Protein AF-K1XQ13-F1 (afdb_monomer)

Sequence (136 aa):
MQKLKLCFLLFLSLFIFSLNGYSKQLTQEELMQLDITQLMQVKIISSTGTDKTLGSAPSVVTVITSEEIKNSGARFLDDVLESVPGLHVIPSSKVLLNSTYSIRGIYTNLNPQVLVLINGIPIVYPYTSSRPFNFQ

Secondary structure (DSSP, 8-state):
-HHHHHHHHHHHHHHHHTTS-------HHHHHHSSHHHHTT-EEE-TTSSEEEGGG-SS------HHHHHHH--SSHHHHHTTSTTEEEEE-SSSTT-EEEEETTB--SS-TTPPPEETTEE---TTTSS--TT--

Mean predicted aligned error: 16.19 Å

Foldseek 3Di:
DVVVVVVVVVVVVVVVVVPPDPPPPDDPVNVVVPDVVVQQQPFDCDPVRDTDGCVPHPDDDDDQDPVNVVVQPDPAVQSVQCVDPQWHWDQQPPDPQDTWIGHNNDTDSLRLVDWDDDVNHTDQDPVRRDDDSPRD

pLDDT: mean 71.55, std 13.83, range [42.38, 93.06]

Nearest PDB structures (foldseek):
  7nsu-assembly1_F  TM=8.366E-01  e=9.360E-02  Escherichia coli K-12
  3m8b-assembly1_A  TM=8.562E-01  e=1.918E-01  Escherichia coli
  6e4v-assembly1_A  TM=8.160E-01  e=2.047E-01  Escherichia coli BW25113

Radius of gyration: 28.33 Å; Cα contacts (8 Å, |Δi|>4): 124; chains: 1; bounding box: 50×33×89 Å

Solvent-accessible surface area (backbone atoms only — not comparable to full-atom values): 8765 Å² total; per-residue (Å²): 120,67,71,63,53,52,54,51,54,55,53,53,56,56,58,60,60,72,66,69,68,86,76,81,77,79,50,77,66,59,63,74,61,63,59,69,69,61,61,40,58,44,77,36,76,40,102,81,77,43,87,35,36,57,76,71,51,99,60,94,80,86,86,85,49,77,66,54,54,67,72,64,72,53,87,34,61,62,58,57,47,50,71,40,88,59,36,42,75,38,78,33,92,86,43,88,95,39,73,34,69,22,53,75,81,51,65,50,93,47,30,70,87,52,86,48,60,61,96,83,44,77,56,73,37,95,90,39,34,31,82,67,97,77,71,101

Structure (mmCIF, N/CA/C/O backbone):
data_AF-K1XQ13-F1
#
_entry.id   AF-K1XQ13-F1
#
loop_
_atom_site.group_PDB
_atom_site.id
_atom_site.type_symbol
_atom_site.label_atom_id
_atom_site.label_alt_id
_atom_site.label_comp_id
_atom_site.label_asym_id
_atom_site.label_entity_id
_atom_site.label_seq_id
_atom_site.pdbx_PDB_ins_code
_atom_site.Cartn_x
_atom_site.Cartn_y
_atom_site.Cartn_z
_atom_site.occupancy
_atom_site.B_iso_or_equiv
_atom_site.auth_seq_id
_atom_site.auth_comp_id
_atom_site.auth_asym_id
_atom_site.auth_atom_id
_atom_site.pdbx_PDB_model_num
ATOM 1 N N . MET A 1 1 ? -28.953 -0.668 74.642 1.00 56.81 1 MET A N 1
ATOM 2 C CA . MET A 1 1 ? -28.458 -1.223 73.356 1.00 56.81 1 MET A CA 1
ATOM 3 C C . MET A 1 1 ? -29.336 -0.899 72.130 1.00 56.81 1 MET A C 1
ATOM 5 O O . MET A 1 1 ? -28.841 -1.020 71.019 1.00 56.81 1 MET A O 1
ATOM 9 N N . GLN A 1 2 ? -30.592 -0.439 72.274 1.00 66.62 2 GLN A N 1
ATOM 10 C CA . GLN A 1 2 ? -31.465 -0.083 71.130 1.00 66.62 2 GLN A CA 1
ATOM 11 C C . GLN A 1 2 ? -31.031 1.171 70.346 1.00 66.62 2 GLN A C 1
ATOM 13 O O . GLN A 1 2 ? -31.109 1.169 69.122 1.00 66.62 2 GLN A O 1
ATOM 18 N N . LYS A 1 3 ? -30.522 2.215 71.018 1.00 67.12 3 LYS A N 1
ATOM 19 C CA . LYS A 1 3 ? -30.110 3.475 70.362 1.00 67.12 3 LYS A CA 1
ATOM 20 C C . LYS A 1 3 ? -28.940 3.292 69.378 1.00 67.12 3 LYS A C 1
ATOM 22 O O . LYS A 1 3 ? -28.906 3.942 68.344 1.00 67.12 3 LYS A O 1
ATOM 27 N N . LEU A 1 4 ? -28.036 2.347 69.659 1.00 71.38 4 LEU A N 1
ATOM 28 C CA . LEU A 1 4 ? -26.893 2.025 68.796 1.00 71.38 4 LEU A CA 1
ATOM 29 C C . LEU A 1 4 ? -27.321 1.278 67.519 1.00 71.38 4 LEU A C 1
ATOM 31 O O . LEU A 1 4 ? -26.798 1.551 66.444 1.00 71.38 4 LEU A O 1
ATOM 35 N N . LYS A 1 5 ? -28.328 0.394 67.620 1.00 72.00 5 LYS A N 1
ATOM 36 C CA . LYS A 1 5 ? -28.919 -0.297 66.460 1.00 72.00 5 LYS A CA 1
ATOM 37 C C . LYS A 1 5 ? -29.686 0.663 65.544 1.00 72.00 5 LYS A C 1
ATOM 39 O O . LYS A 1 5 ? -29.638 0.494 64.332 1.00 72.00 5 LYS A O 1
ATOM 44 N N . LEU A 1 6 ? -30.348 1.676 66.110 1.00 77.31 6 LEU A N 1
ATOM 45 C CA . LEU A 1 6 ? -31.106 2.671 65.344 1.00 77.31 6 LEU A CA 1
ATOM 46 C C . LEU A 1 6 ? -30.189 3.607 64.539 1.00 77.31 6 LEU A C 1
ATOM 48 O O . LEU A 1 6 ? -30.460 3.855 63.369 1.00 77.31 6 LEU A O 1
ATOM 52 N N . CYS A 1 7 ? -29.067 4.051 65.120 1.00 75.94 7 CYS A N 1
ATOM 53 C CA . CYS A 1 7 ? -28.062 4.827 64.384 1.00 75.94 7 CYS A CA 1
ATOM 54 C C . CYS A 1 7 ? -27.385 4.003 63.279 1.00 75.94 7 CYS A C 1
ATOM 56 O O . CYS A 1 7 ? -27.143 4.530 62.198 1.00 75.94 7 CYS A O 1
ATOM 58 N N . PHE A 1 8 ? -27.123 2.712 63.516 1.00 77.25 8 PHE A N 1
ATOM 59 C CA . PHE A 1 8 ? -26.542 1.832 62.498 1.00 77.25 8 PHE A CA 1
ATOM 60 C C . PHE A 1 8 ? -27.493 1.613 61.307 1.00 77.25 8 PHE A C 1
ATOM 62 O O . PHE A 1 8 ? -27.055 1.636 60.162 1.00 77.25 8 PHE A O 1
ATOM 69 N N . LEU A 1 9 ? -28.802 1.486 61.564 1.00 77.19 9 LEU A N 1
ATOM 70 C CA . LEU A 1 9 ? -29.831 1.372 60.520 1.00 77.19 9 LEU A CA 1
ATOM 71 C C . LEU A 1 9 ? -29.967 2.653 59.678 1.00 77.19 9 LEU A C 1
ATOM 73 O O . LEU A 1 9 ? -30.092 2.568 58.459 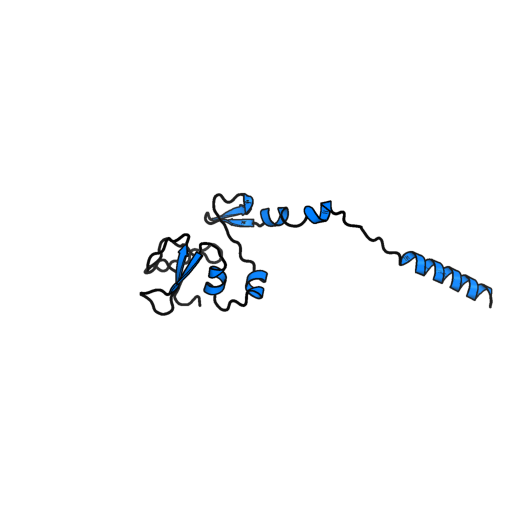1.00 77.19 9 LEU A O 1
ATOM 77 N N . LEU A 1 10 ? -29.881 3.826 60.313 1.00 77.69 10 LEU A N 1
ATOM 78 C CA . LEU A 1 10 ? -29.906 5.131 59.634 1.00 77.69 10 LEU A CA 1
ATOM 79 C C . LEU A 1 10 ? -28.652 5.372 58.781 1.00 77.69 10 LEU A C 1
ATOM 81 O O . LEU A 1 10 ? -28.735 5.924 57.687 1.00 77.69 10 LEU A O 1
ATOM 85 N N . PHE A 1 11 ? -27.488 4.921 59.250 1.00 74.62 11 PHE A N 1
ATOM 86 C CA . PHE A 1 11 ? -26.243 5.027 58.488 1.00 74.62 11 PHE A CA 1
ATOM 87 C C . PHE A 1 11 ? -26.238 4.082 57.275 1.00 74.62 11 PHE A C 1
ATOM 89 O O . PHE A 1 11 ? -25.790 4.455 56.191 1.00 74.62 11 PHE A O 1
ATOM 96 N N . LEU A 1 12 ? -26.810 2.882 57.435 1.00 73.25 12 LEU A N 1
ATOM 97 C CA . LEU A 1 12 ? -26.944 1.902 56.359 1.00 73.25 12 LEU A CA 1
ATOM 98 C C . LEU A 1 12 ? -27.906 2.382 55.257 1.00 73.25 12 LEU A C 1
ATOM 100 O O . LEU A 1 12 ? -27.633 2.154 54.081 1.00 73.25 12 LEU A O 1
ATOM 104 N N . SER A 1 13 ? -28.981 3.105 55.601 1.00 69.44 13 SER A N 1
ATOM 105 C CA . SER A 1 13 ? -29.896 3.665 54.593 1.00 69.44 13 SER A CA 1
ATOM 106 C C . SER A 1 13 ? -29.282 4.815 53.789 1.00 69.44 13 SER A C 1
ATOM 108 O O . SER A 1 13 ? -29.573 4.939 52.601 1.00 69.44 13 SER A O 1
ATOM 110 N N . LEU A 1 14 ? -28.409 5.634 54.393 1.00 68.25 14 LEU A N 1
ATOM 111 C CA . LEU A 1 14 ? -27.685 6.682 53.659 1.00 68.25 14 LEU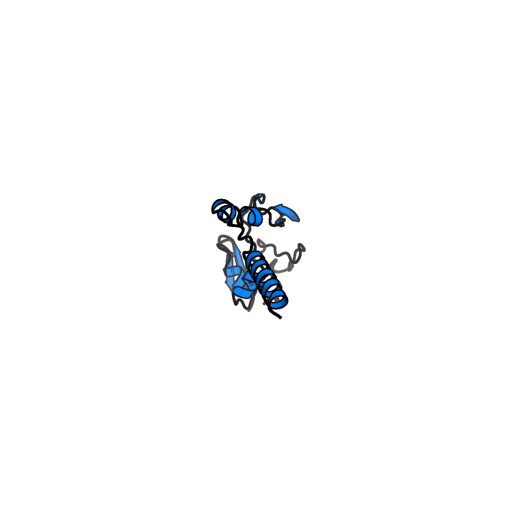 A CA 1
ATOM 112 C C . LEU A 1 14 ? -26.648 6.103 52.686 1.00 68.25 14 LEU A C 1
ATOM 114 O O . LEU A 1 14 ? -26.455 6.651 51.603 1.00 68.25 14 LEU A O 1
ATOM 118 N N . PHE A 1 15 ? -26.014 4.981 53.034 1.00 70.06 15 PHE A N 1
ATOM 119 C CA . PHE A 1 15 ? -25.029 4.332 52.165 1.00 70.06 15 PHE A CA 1
ATOM 120 C C . PHE A 1 15 ? -25.662 3.732 50.898 1.00 70.06 15 PHE A C 1
ATOM 122 O O . PHE A 1 15 ? -25.070 3.784 49.823 1.00 70.06 15 PHE A O 1
ATOM 129 N N . ILE A 1 16 ? -26.896 3.227 51.001 1.00 67.75 16 ILE A N 1
ATOM 130 C CA . ILE A 1 16 ? -27.641 2.672 49.859 1.00 67.75 16 ILE A CA 1
ATOM 131 C C . ILE A 1 16 ? -28.061 3.779 48.874 1.00 67.75 16 ILE A C 1
ATOM 133 O O . ILE A 1 16 ? -28.112 3.541 47.670 1.00 67.75 16 ILE A O 1
ATOM 137 N N . PHE A 1 17 ? -28.310 5.005 49.350 1.00 63.75 17 PHE A N 1
ATOM 138 C CA . PHE A 1 17 ? -28.741 6.110 48.487 1.00 63.75 17 PHE A CA 1
ATOM 139 C C . PHE A 1 17 ? -27.614 6.631 47.575 1.00 63.75 17 PHE A C 1
ATOM 141 O O . PHE A 1 17 ? -27.874 6.971 46.422 1.00 63.75 17 PHE A O 1
ATOM 148 N N . SER A 1 18 ? -26.362 6.608 48.048 1.00 58.34 18 SER A N 1
ATOM 149 C CA . SER A 1 18 ? -25.176 7.052 47.292 1.00 58.34 18 SER A CA 1
ATOM 150 C C . SER A 1 18 ? -24.712 6.085 46.192 1.00 58.34 18 SER A C 1
ATOM 152 O O . SER A 1 18 ? -23.824 6.434 45.419 1.00 58.34 18 SER A O 1
ATOM 154 N N . LEU A 1 19 ? -25.290 4.879 46.105 1.00 56.66 19 LEU A N 1
ATOM 155 C CA . LEU A 1 19 ? -24.969 3.886 45.068 1.00 56.66 19 LEU A CA 1
ATOM 156 C C . LEU A 1 19 ? -25.808 4.038 43.791 1.00 56.66 19 LEU A C 1
ATOM 158 O O . LEU A 1 19 ? -25.502 3.393 42.788 1.00 56.66 19 LEU A O 1
ATOM 162 N N . ASN A 1 20 ? -26.829 4.903 43.787 1.00 53.38 20 ASN A N 1
ATOM 163 C CA . ASN A 1 20 ? -27.534 5.271 42.560 1.00 53.38 20 ASN A CA 1
ATOM 164 C C . ASN A 1 20 ? -26.649 6.231 41.754 1.00 53.38 20 ASN A C 1
ATOM 166 O O . ASN A 1 20 ? -26.763 7.452 41.845 1.00 53.38 20 ASN A O 1
ATOM 170 N N . GLY A 1 21 ? -25.701 5.649 41.019 1.00 51.72 21 GLY A N 1
ATOM 171 C CA . GLY A 1 21 ? -24.805 6.363 40.125 1.00 51.72 21 GLY A CA 1
ATOM 172 C C . GLY A 1 21 ? -25.578 7.180 39.091 1.00 51.72 21 GLY A C 1
ATOM 173 O O . GLY A 1 21 ? -26.579 6.729 38.538 1.00 51.72 21 GLY A O 1
ATOM 174 N N . TYR A 1 22 ? -25.081 8.385 38.821 1.00 51.09 22 TYR A N 1
ATOM 175 C CA . TYR A 1 22 ? -25.474 9.200 37.676 1.00 51.09 22 TYR A CA 1
ATOM 176 C C . TYR A 1 22 ? -25.215 8.405 36.385 1.00 51.09 22 TYR A C 1
ATOM 178 O O . TYR A 1 22 ? -24.088 8.357 35.889 1.00 51.09 22 TYR A O 1
ATOM 186 N N . SER A 1 23 ? -26.241 7.773 35.819 1.00 42.38 23 SER A N 1
ATOM 187 C CA . SER A 1 23 ? -26.185 7.300 34.440 1.00 42.38 23 SER A CA 1
ATOM 188 C C . SER A 1 23 ? -26.347 8.514 33.526 1.00 42.38 23 SER A C 1
ATOM 190 O O . SER A 1 23 ? -27.441 9.040 33.326 1.00 42.38 23 SER A O 1
ATOM 192 N N . LYS A 1 24 ? -25.230 9.006 32.979 1.00 45.16 24 LYS A N 1
ATOM 193 C CA . LYS A 1 24 ? -25.260 9.982 31.886 1.00 45.16 24 LYS A CA 1
ATOM 194 C C . LYS A 1 24 ? -25.837 9.271 30.660 1.00 45.16 24 LYS A C 1
ATOM 196 O O . LYS A 1 24 ? -25.139 8.512 29.994 1.00 45.16 24 LYS A O 1
ATOM 201 N N . GLN A 1 25 ? -27.124 9.474 30.403 1.00 42.53 25 GLN A N 1
ATOM 202 C CA . GLN A 1 25 ? -27.787 8.949 29.219 1.00 42.53 25 GLN A CA 1
ATOM 203 C C . GLN A 1 25 ? -27.290 9.729 27.999 1.00 42.53 25 GLN A C 1
ATOM 205 O O . GLN A 1 25 ? -27.718 10.856 27.764 1.00 42.53 25 GLN A O 1
ATOM 210 N N . LEU A 1 26 ? -26.336 9.141 27.273 1.00 53.69 26 LEU A N 1
ATOM 211 C CA . LEU A 1 26 ? -25.877 9.647 25.981 1.00 53.69 26 LEU A CA 1
ATOM 212 C C . LEU A 1 26 ? -27.071 9.676 25.026 1.00 53.69 26 LEU A C 1
ATOM 214 O O . LEU A 1 26 ? -27.744 8.662 24.818 1.00 53.69 26 LEU A O 1
ATOM 218 N N . THR A 1 27 ? -27.371 10.857 24.496 1.00 59.53 27 THR A N 1
ATOM 219 C CA . THR A 1 27 ? -28.457 11.043 23.537 1.00 59.53 27 THR A CA 1
ATOM 220 C C . THR A 1 27 ? -28.053 10.453 22.188 1.00 59.53 27 THR A C 1
ATOM 222 O O . THR A 1 27 ? -26.882 10.424 21.813 1.00 59.53 27 THR A O 1
ATOM 225 N N . GLN A 1 28 ? -29.038 9.972 21.431 1.00 56.75 28 GLN A N 1
ATOM 226 C CA . GLN A 1 28 ? -28.833 9.347 20.120 1.00 56.75 28 GLN A CA 1
ATOM 227 C C . GLN A 1 28 ? -28.101 10.272 19.124 1.00 56.75 28 GLN A C 1
ATOM 229 O O . GLN A 1 28 ? -27.434 9.791 18.213 1.00 56.75 28 GLN A O 1
ATOM 234 N N . GLU A 1 29 ? -28.165 11.590 19.334 1.00 60.56 29 GLU A N 1
ATOM 235 C CA . GLU A 1 29 ? -27.419 12.588 18.562 1.00 60.56 29 GLU A CA 1
ATOM 236 C C . GLU A 1 29 ? -25.914 12.616 18.876 1.00 60.56 29 GLU A C 1
ATOM 238 O O . GLU A 1 29 ? -25.121 12.750 17.948 1.00 60.56 29 GLU A O 1
ATOM 243 N N . GLU A 1 30 ? -25.493 12.414 20.133 1.00 59.59 30 GLU A N 1
ATOM 244 C CA . GLU A 1 30 ? -24.065 12.303 20.482 1.00 59.59 30 GLU A CA 1
ATOM 245 C C . GLU A 1 30 ? -23.448 11.025 19.879 1.00 59.59 30 GLU A C 1
ATOM 247 O O . GLU A 1 30 ? -22.311 11.058 19.409 1.00 59.59 30 GLU A O 1
ATOM 252 N N . LEU A 1 31 ? -24.211 9.922 19.809 1.00 54.28 31 LEU A N 1
ATOM 253 C CA . LEU A 1 31 ? -23.772 8.671 19.166 1.00 54.28 31 LEU A CA 1
ATOM 254 C C . LEU A 1 31 ? -23.593 8.794 17.645 1.00 54.28 31 LEU A C 1
ATOM 256 O O . LEU A 1 31 ? -22.741 8.116 17.085 1.00 54.28 31 LEU A O 1
ATOM 260 N N . MET A 1 32 ? -24.390 9.630 16.972 1.00 59.28 32 MET A N 1
ATOM 261 C CA . MET A 1 32 ? -24.272 9.850 15.522 1.00 59.28 32 MET A CA 1
ATOM 262 C C . MET A 1 32 ? -23.174 10.858 15.151 1.00 59.28 32 MET A C 1
ATOM 264 O O . MET A 1 32 ? -22.770 10.924 13.992 1.00 59.28 32 MET A O 1
ATOM 268 N N . GLN A 1 33 ? -22.705 11.662 16.110 1.00 58.28 33 GLN A N 1
ATOM 269 C CA . GLN A 1 33 ? -21.701 12.712 15.890 1.00 58.28 33 GLN A CA 1
ATOM 270 C C . GLN A 1 33 ? -20.271 12.281 16.247 1.00 58.28 33 GLN A C 1
ATOM 272 O O . GLN A 1 33 ? -19.304 12.908 15.802 1.00 58.28 33 GLN A O 1
ATOM 277 N N . LEU A 1 34 ? -20.120 11.215 17.029 1.00 57.81 34 LEU A N 1
ATOM 278 C CA . LEU A 1 34 ? -18.833 10.617 17.362 1.00 57.81 34 LEU A CA 1
ATOM 279 C C . LEU A 1 34 ? -18.499 9.543 16.325 1.00 57.81 34 LEU A C 1
ATOM 281 O O . LEU A 1 34 ? -19.133 8.500 16.346 1.00 57.81 34 LEU A O 1
ATOM 285 N N . ASP A 1 35 ? -17.557 9.843 15.418 1.00 61.78 35 ASP A N 1
ATOM 286 C CA . ASP A 1 35 ? -16.601 8.917 14.755 1.00 61.78 35 ASP A CA 1
ATOM 287 C C . ASP A 1 35 ? -16.081 9.528 13.427 1.00 61.78 35 ASP A C 1
ATOM 289 O O . ASP A 1 35 ? -14.882 9.701 13.215 1.00 61.78 35 ASP A O 1
ATOM 293 N N . ILE A 1 36 ? -16.971 10.036 12.566 1.00 60.59 36 ILE A N 1
ATOM 294 C CA . ILE A 1 36 ? -16.612 10.496 11.202 1.00 60.59 36 ILE A CA 1
ATOM 295 C C . ILE A 1 36 ? -15.731 11.758 11.191 1.00 60.59 36 ILE A C 1
ATOM 297 O O . ILE A 1 36 ? -14.757 11.860 10.440 1.00 60.59 36 ILE A O 1
ATOM 301 N N . THR A 1 37 ? -16.050 12.741 12.032 1.00 60.78 37 THR A N 1
ATOM 302 C CA . THR A 1 37 ? -15.338 14.030 12.050 1.00 60.78 37 THR A CA 1
ATOM 303 C C . THR A 1 37 ? -13.899 13.881 12.552 1.00 60.78 37 THR A C 1
ATOM 305 O O . THR A 1 37 ? -13.026 14.649 12.145 1.00 60.78 37 THR A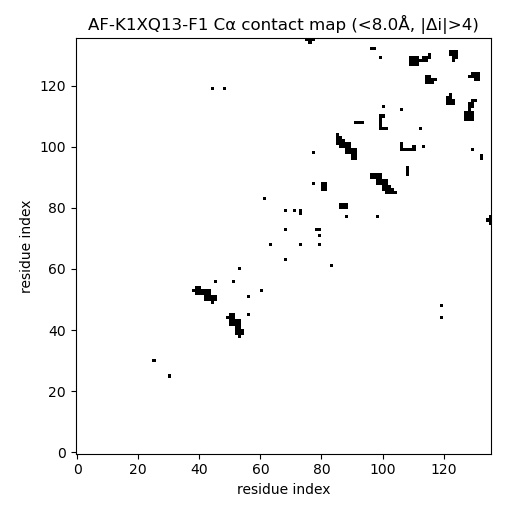 O 1
ATOM 308 N N . GLN A 1 38 ? -13.632 12.884 13.404 1.00 58.97 38 GLN A N 1
ATOM 309 C CA . GLN A 1 38 ? -12.289 12.570 13.899 1.00 58.97 38 GLN A CA 1
ATOM 310 C C . GLN A 1 38 ? -11.444 11.869 12.823 1.00 58.97 38 GLN A C 1
ATOM 312 O O . GLN A 1 38 ? -10.280 12.228 12.643 1.00 58.97 38 GLN A O 1
ATOM 317 N N . LEU A 1 39 ? -12.045 10.975 12.027 1.00 57.28 39 LEU A N 1
ATOM 318 C CA . LEU A 1 39 ? -11.402 10.352 10.860 1.00 57.28 39 LEU A CA 1
ATOM 319 C C . LEU A 1 39 ? -10.967 11.388 9.806 1.00 57.28 39 LEU A C 1
ATOM 321 O O . LEU A 1 39 ? -9.885 11.275 9.235 1.00 57.28 39 LEU A O 1
ATOM 325 N N . MET A 1 40 ? -11.741 12.458 9.595 1.00 55.91 40 MET A N 1
ATOM 326 C CA . MET A 1 40 ? -11.361 13.546 8.675 1.00 55.91 40 MET A CA 1
ATOM 327 C C . MET A 1 40 ? -10.169 14.395 9.150 1.00 55.91 40 MET A C 1
ATOM 329 O O . MET A 1 40 ? -9.542 15.084 8.339 1.00 55.91 40 MET A O 1
ATOM 333 N N . GLN A 1 41 ? -9.861 14.368 10.448 1.00 53.53 41 GLN A N 1
ATOM 334 C CA . GLN A 1 41 ? -8.805 15.169 11.075 1.00 53.53 41 GLN A CA 1
ATOM 335 C C . GLN A 1 41 ? -7.490 14.408 11.247 1.00 53.53 41 GLN A C 1
ATOM 337 O O . GLN A 1 41 ? -6.523 14.980 11.755 1.00 53.53 41 GLN A O 1
ATOM 342 N N . VAL A 1 42 ? -7.412 13.148 10.805 1.00 57.00 42 VAL A N 1
ATOM 343 C CA . VAL A 1 42 ? -6.150 12.406 10.824 1.00 57.00 42 VAL A CA 1
ATOM 344 C C . VAL A 1 42 ? -5.142 13.145 9.945 1.00 57.00 42 VAL A C 1
ATOM 346 O O . VAL A 1 42 ? -5.356 13.375 8.748 1.00 57.00 42 VAL A O 1
ATOM 349 N N . LYS A 1 43 ? -4.049 13.567 10.582 1.00 53.44 43 LYS A N 1
ATOM 350 C CA . LYS A 1 43 ? -2.937 14.251 9.933 1.00 53.44 43 LYS A CA 1
ATOM 351 C C . LYS A 1 43 ? -2.151 13.210 9.145 1.00 53.44 43 LYS A C 1
ATOM 353 O O . LYS A 1 43 ? -1.584 12.294 9.737 1.00 53.44 43 LYS A O 1
ATOM 358 N N . ILE A 1 44 ? -2.127 13.350 7.825 1.00 59.19 44 ILE A N 1
ATOM 359 C CA . ILE A 1 44 ? -1.307 12.517 6.949 1.00 59.19 44 ILE A CA 1
ATOM 360 C C . ILE A 1 44 ? -0.181 13.352 6.352 1.00 59.19 44 ILE A C 1
ATOM 362 O O . ILE A 1 44 ? -0.351 14.534 6.037 1.00 59.19 44 ILE A O 1
ATOM 366 N N . ILE A 1 45 ? 0.971 12.717 6.156 1.00 57.12 45 ILE A N 1
ATOM 367 C CA . ILE A 1 45 ? 1.994 13.259 5.267 1.00 57.12 45 ILE A CA 1
ATOM 368 C C . ILE A 1 45 ? 1.530 12.914 3.852 1.00 57.12 45 ILE A C 1
ATOM 370 O O . ILE A 1 45 ? 1.540 11.753 3.446 1.00 57.12 45 ILE A O 1
ATOM 374 N N . SER A 1 46 ? 1.043 13.923 3.130 1.00 54.75 46 SER A N 1
ATOM 375 C CA . SER A 1 46 ? 0.587 13.769 1.747 1.00 54.75 46 SER A CA 1
ATOM 376 C C . SER A 1 46 ? 1.754 13.366 0.836 1.00 54.75 46 SER A C 1
ATOM 378 O O . SER A 1 46 ? 2.914 13.647 1.139 1.00 54.75 46 SER A O 1
ATOM 380 N N . SER A 1 47 ? 1.457 12.806 -0.341 1.00 53.19 47 SER A N 1
ATOM 381 C CA . SER A 1 47 ? 2.434 12.506 -1.406 1.00 53.19 47 SER A CA 1
ATOM 382 C C . SER A 1 47 ? 3.276 13.717 -1.848 1.00 53.19 47 SER A C 1
ATOM 384 O O . SER A 1 47 ? 4.287 13.566 -2.524 1.00 53.19 47 SER A O 1
ATOM 386 N N . THR A 1 48 ? 2.872 14.922 -1.440 1.00 54.75 48 THR A N 1
ATOM 387 C CA . THR A 1 48 ? 3.558 16.204 -1.636 1.00 54.75 48 THR A CA 1
ATOM 388 C C . THR A 1 48 ? 4.510 16.598 -0.495 1.00 54.75 48 THR A C 1
ATOM 390 O O . THR A 1 48 ? 5.036 17.707 -0.519 1.00 54.75 48 THR A O 1
ATOM 393 N N . GLY A 1 49 ? 4.698 15.754 0.528 1.00 54.47 49 GLY A N 1
ATOM 394 C CA . GLY A 1 49 ? 5.575 16.024 1.679 1.00 54.47 49 GLY A CA 1
ATOM 395 C C . GLY A 1 49 ? 5.061 17.100 2.643 1.00 54.47 49 GLY A C 1
ATOM 396 O O . GLY A 1 49 ? 5.810 17.583 3.485 1.00 54.47 49 GLY A O 1
ATOM 397 N N . THR A 1 50 ? 3.796 17.503 2.514 1.00 51.53 50 THR A N 1
ATOM 398 C CA . THR A 1 50 ? 3.154 18.519 3.357 1.00 51.53 50 THR A CA 1
ATOM 399 C C . THR A 1 50 ? 2.089 17.894 4.248 1.00 51.53 50 THR A C 1
ATOM 401 O O . THR A 1 50 ? 1.322 17.038 3.799 1.00 51.53 50 THR A O 1
ATOM 404 N N . ASP A 1 51 ? 2.041 18.344 5.504 1.00 56.41 51 ASP A N 1
ATOM 405 C CA . ASP A 1 51 ? 1.022 17.959 6.478 1.00 56.41 51 ASP A CA 1
ATOM 406 C C . ASP A 1 51 ? -0.353 18.419 5.987 1.00 56.41 51 ASP A C 1
ATOM 408 O O . ASP A 1 51 ? -0.649 19.618 5.957 1.00 56.41 51 ASP A O 1
ATOM 412 N N . LYS A 1 52 ? -1.201 17.468 5.600 1.00 57.78 52 LYS A N 1
ATOM 413 C CA . LYS A 1 52 ? -2.581 17.737 5.196 1.00 57.78 52 LYS A CA 1
ATOM 414 C C . LYS A 1 52 ? -3.529 16.850 5.986 1.00 57.78 52 LYS A C 1
ATOM 416 O O . LYS A 1 52 ? -3.208 15.715 6.331 1.00 57.78 52 LYS A O 1
ATOM 421 N N . THR A 1 53 ? -4.704 17.380 6.304 1.00 57.62 53 THR A N 1
ATOM 422 C CA . THR A 1 53 ? -5.798 16.556 6.831 1.00 57.62 53 THR A CA 1
ATOM 423 C C . THR A 1 53 ? -6.321 15.668 5.706 1.00 57.62 53 THR A C 1
ATOM 425 O O . THR A 1 53 ? -6.337 16.108 4.550 1.00 57.62 53 THR A O 1
ATOM 428 N N . LEU A 1 54 ? -6.757 14.442 6.020 1.00 58.19 54 LEU A N 1
ATOM 429 C CA . LEU A 1 54 ? -7.289 13.495 5.027 1.00 58.19 54 LEU A CA 1
ATOM 430 C C . LEU A 1 54 ? -8.348 14.124 4.106 1.00 58.19 54 LEU A C 1
ATOM 432 O O . LEU A 1 54 ? -8.308 13.919 2.897 1.00 58.19 54 LEU A O 1
ATOM 436 N N . GLY A 1 55 ? -9.231 14.966 4.653 1.00 58.72 55 GLY A N 1
ATOM 437 C CA . GLY A 1 55 ? -10.271 15.656 3.877 1.00 58.72 55 GLY A CA 1
ATOM 438 C C . GLY A 1 55 ? -9.777 16.753 2.918 1.00 58.72 55 GLY A C 1
ATOM 439 O O . GLY A 1 55 ? -10.553 17.229 2.098 1.00 58.72 55 GLY A O 1
ATOM 440 N N . SER A 1 56 ? -8.511 17.171 3.003 1.00 60.03 56 SER A N 1
ATOM 441 C CA . SER A 1 56 ? -7.928 18.248 2.178 1.00 60.03 56 SER A CA 1
ATOM 442 C C . SER A 1 56 ? -6.968 17.752 1.088 1.00 60.03 56 SER A C 1
ATOM 444 O O . SER A 1 56 ? -6.406 18.556 0.333 1.00 60.03 56 SER A O 1
ATOM 446 N N . ALA A 1 57 ? -6.741 16.438 1.005 1.00 60.97 57 ALA A N 1
ATOM 447 C CA . ALA A 1 57 ? -5.900 15.852 -0.027 1.00 60.97 57 ALA A CA 1
ATOM 448 C C . ALA A 1 57 ? -6.648 15.852 -1.379 1.00 60.97 57 ALA A C 1
ATOM 450 O O . ALA A 1 57 ? -7.734 15.287 -1.475 1.00 60.97 57 ALA A O 1
ATOM 451 N N . PRO A 1 58 ? -6.087 16.437 -2.457 1.00 59.94 58 PRO A N 1
ATOM 452 C CA . PRO A 1 58 ? -6.732 16.489 -3.776 1.00 59.94 58 PRO A CA 1
ATOM 453 C C . PRO A 1 58 ? -6.691 15.145 -4.532 1.00 59.94 58 PRO A C 1
ATOM 455 O O . PRO A 1 58 ? -6.943 15.101 -5.733 1.00 59.94 58 PRO A O 1
ATOM 458 N N . SER A 1 59 ? -6.317 14.053 -3.861 1.00 73.19 59 SER A N 1
ATOM 459 C CA . SER A 1 59 ? -6.161 12.721 -4.444 1.00 73.19 59 SER A CA 1
ATOM 460 C C . SER A 1 59 ? -6.665 11.658 -3.470 1.00 73.19 59 SER A C 1
ATOM 462 O O . SER A 1 59 ? -6.790 11.913 -2.275 1.00 73.19 59 SER A O 1
ATOM 464 N N . VAL A 1 60 ? -6.946 10.461 -3.985 1.00 80.50 60 VAL A N 1
ATOM 465 C CA . VAL A 1 60 ? -7.397 9.320 -3.174 1.00 80.50 60 VAL A CA 1
ATOM 466 C C . VAL A 1 60 ? -6.247 8.859 -2.282 1.00 80.50 60 VAL A C 1
ATOM 468 O O . VAL A 1 60 ? -5.163 8.567 -2.788 1.00 80.50 60 VAL A O 1
ATOM 471 N N . VAL A 1 61 ? -6.497 8.786 -0.975 1.00 84.88 61 VAL A N 1
ATOM 472 C CA . VAL A 1 61 ? -5.541 8.302 0.025 1.00 84.88 61 VAL A CA 1
ATOM 473 C C . VAL A 1 61 ? -6.196 7.205 0.853 1.00 84.88 61 VAL A C 1
ATOM 475 O O . VAL A 1 61 ? -7.308 7.382 1.344 1.00 84.88 61 VAL A O 1
ATOM 478 N N . THR A 1 62 ? -5.479 6.099 1.036 1.00 87.00 62 THR A N 1
ATOM 479 C CA . THR A 1 62 ? -5.852 5.016 1.949 1.00 87.00 62 THR A CA 1
ATOM 480 C C . THR A 1 62 ? -4.853 4.990 3.097 1.00 87.00 62 THR A C 1
ATOM 482 O O . THR A 1 62 ? -3.644 5.007 2.865 1.00 87.00 62 THR A O 1
ATOM 485 N N . VAL A 1 63 ? -5.352 4.978 4.333 1.00 88.31 63 VAL A N 1
ATOM 486 C CA . VAL A 1 63 ? -4.532 4.873 5.545 1.00 88.31 63 VAL A CA 1
ATOM 487 C C . VAL A 1 63 ? -4.800 3.517 6.165 1.00 88.31 63 VAL A C 1
ATOM 489 O O . VAL A 1 63 ? -5.924 3.257 6.572 1.00 88.31 63 VAL A O 1
ATOM 492 N N . ILE A 1 64 ? -3.762 2.688 6.243 1.00 89.31 64 ILE A N 1
ATOM 493 C CA . ILE A 1 64 ? -3.824 1.382 6.895 1.00 89.31 64 ILE A CA 1
ATOM 494 C C . ILE A 1 64 ? -3.239 1.537 8.295 1.00 89.31 64 ILE A C 1
ATOM 496 O O . ILE A 1 64 ? -2.087 1.957 8.457 1.00 89.31 64 ILE A O 1
ATOM 500 N N . THR A 1 65 ? -4.040 1.248 9.315 1.00 90.44 65 THR A N 1
ATOM 501 C CA . THR A 1 65 ? -3.629 1.452 10.712 1.00 90.44 65 THR A CA 1
ATOM 502 C C . THR A 1 65 ? -2.864 0.251 11.266 1.00 90.44 65 THR A C 1
ATOM 504 O O . THR A 1 65 ? -2.942 -0.863 10.754 1.00 90.44 65 THR A O 1
ATOM 507 N N . SER A 1 66 ? -2.121 0.447 12.360 1.00 89.94 66 SER A N 1
ATOM 508 C CA . SER A 1 66 ? -1.402 -0.661 13.004 1.00 89.94 66 SER A CA 1
ATOM 509 C C . SER A 1 66 ? -2.340 -1.715 13.603 1.00 89.94 66 SER A C 1
ATOM 511 O O . SER A 1 66 ? -1.977 -2.887 13.660 1.00 89.94 66 SER A O 1
ATOM 513 N N . GLU A 1 67 ? -3.536 -1.318 14.040 1.00 90.19 67 GLU A N 1
ATOM 514 C CA . GLU A 1 67 ? -4.580 -2.229 14.512 1.00 90.19 67 GLU A CA 1
ATOM 515 C C . GLU A 1 67 ? -5.158 -3.057 13.360 1.00 90.19 67 GLU A C 1
ATOM 517 O O . GLU A 1 67 ? -5.273 -4.274 13.479 1.00 90.19 67 GLU A O 1
ATOM 522 N N . GLU A 1 68 ? -5.414 -2.429 12.213 1.00 89.44 68 GLU A N 1
ATOM 523 C CA . GLU A 1 68 ? -5.868 -3.111 10.999 1.00 89.44 68 GLU A CA 1
ATOM 524 C C . GLU A 1 68 ? -4.840 -4.132 10.498 1.00 89.44 68 GLU A C 1
ATOM 526 O O . GLU A 1 68 ? -5.196 -5.279 10.237 1.00 89.44 68 GLU A O 1
ATOM 531 N N . ILE A 1 69 ? -3.549 -3.775 10.475 1.00 91.00 69 ILE A N 1
ATOM 532 C CA . ILE A 1 69 ? -2.473 -4.715 10.115 1.00 91.00 69 ILE A CA 1
ATOM 533 C C . ILE A 1 69 ? -2.465 -5.913 11.071 1.00 91.00 69 ILE A C 1
ATOM 535 O O . ILE A 1 69 ? -2.411 -7.055 10.617 1.00 91.00 69 ILE A O 1
ATOM 539 N N . LYS A 1 70 ? -2.572 -5.684 12.387 1.00 90.88 70 LYS A N 1
ATOM 540 C CA . LYS A 1 70 ? -2.602 -6.770 13.384 1.00 90.88 70 LYS A CA 1
ATOM 541 C C . LYS A 1 70 ? -3.819 -7.681 13.222 1.00 90.88 70 LYS A C 1
ATOM 543 O O . LYS A 1 70 ? -3.685 -8.892 13.378 1.00 90.88 70 LYS A O 1
ATOM 548 N N . ASN A 1 71 ? -4.974 -7.110 12.893 1.00 93.06 71 ASN A N 1
ATOM 549 C CA . ASN A 1 71 ? -6.225 -7.848 12.730 1.00 93.06 71 ASN A CA 1
ATOM 550 C C . ASN A 1 71 ? -6.348 -8.526 11.352 1.00 93.06 71 ASN A C 1
ATOM 552 O O . ASN A 1 71 ? -7.123 -9.468 11.213 1.00 93.06 71 ASN A O 1
ATOM 556 N N . SER A 1 72 ? -5.574 -8.092 10.350 1.00 89.00 72 SER A N 1
ATOM 557 C CA . SER A 1 72 ? -5.617 -8.631 8.981 1.00 89.00 72 SER A CA 1
ATOM 558 C C . SER A 1 72 ? -5.078 -10.061 8.846 1.00 89.00 72 SER A C 1
ATOM 560 O O . SER A 1 72 ? -5.428 -10.764 7.901 1.00 89.00 72 SER A O 1
ATOM 562 N N . GLY A 1 73 ? -4.203 -10.503 9.759 1.00 90.31 73 GLY A N 1
ATOM 563 C CA . GLY A 1 73 ? -3.501 -11.787 9.640 1.00 90.31 73 GLY A CA 1
ATOM 564 C C . GLY A 1 73 ? -2.479 -11.852 8.494 1.00 90.31 73 GLY A C 1
ATOM 565 O O . GLY A 1 73 ? -1.941 -12.931 8.227 1.00 90.31 73 GLY A O 1
ATOM 566 N N . ALA A 1 74 ? -2.203 -10.722 7.835 1.00 89.31 74 ALA A N 1
ATOM 567 C CA . ALA A 1 74 ? -1.193 -10.592 6.795 1.00 89.31 74 ALA A CA 1
ATOM 568 C C . ALA A 1 74 ? 0.198 -10.982 7.310 1.00 89.31 74 ALA A C 1
ATOM 570 O O . ALA A 1 74 ? 0.577 -10.657 8.441 1.00 89.31 74 ALA A O 1
ATOM 571 N N . ARG A 1 75 ? 0.970 -11.675 6.468 1.00 87.25 75 ARG A N 1
ATOM 572 C CA . ARG A 1 75 ? 2.349 -12.076 6.794 1.00 87.25 75 ARG A CA 1
ATOM 573 C C . ARG A 1 75 ? 3.370 -11.187 6.115 1.00 87.25 75 ARG A C 1
ATOM 575 O O . ARG A 1 75 ? 4.449 -10.985 6.665 1.00 87.25 75 ARG A O 1
ATOM 582 N N . PHE A 1 76 ? 3.006 -10.674 4.948 1.00 85.62 76 PHE A N 1
ATOM 583 C CA . PHE A 1 76 ? 3.855 -9.849 4.112 1.00 85.62 76 PHE A CA 1
ATOM 584 C C . PHE A 1 76 ? 3.182 -8.507 3.850 1.00 85.62 76 PHE A C 1
ATOM 586 O O . PHE A 1 76 ? 1.955 -8.382 3.897 1.00 85.62 76 PHE A O 1
ATOM 593 N N . LEU A 1 77 ? 3.989 -7.491 3.542 1.00 85.56 77 LEU A N 1
ATOM 594 C CA . LEU A 1 77 ? 3.462 -6.167 3.196 1.00 85.56 77 LEU A CA 1
ATOM 595 C C . LEU A 1 77 ? 2.532 -6.233 1.974 1.00 85.56 77 LEU A C 1
ATOM 597 O O . LEU A 1 77 ? 1.567 -5.482 1.884 1.00 85.56 77 LEU A O 1
ATOM 601 N N . ASP A 1 78 ? 2.809 -7.155 1.058 1.00 87.12 78 ASP A N 1
ATOM 602 C CA . ASP A 1 78 ? 2.021 -7.375 -0.150 1.00 87.12 78 ASP A CA 1
ATOM 603 C C . ASP A 1 78 ? 0.571 -7.776 0.169 1.00 87.12 78 ASP A C 1
ATOM 605 O O . ASP A 1 78 ? -0.354 -7.236 -0.432 1.00 87.12 78 ASP A O 1
ATOM 609 N N . ASP A 1 79 ? 0.364 -8.632 1.175 1.00 88.19 79 ASP A N 1
ATOM 610 C CA . ASP A 1 79 ? -0.974 -9.054 1.612 1.00 88.19 79 ASP A CA 1
ATOM 611 C C . ASP A 1 79 ? -1.775 -7.862 2.158 1.00 88.19 79 ASP A C 1
ATOM 613 O O . ASP A 1 79 ? -2.967 -7.711 1.894 1.00 88.19 79 ASP A O 1
ATOM 617 N N . VAL A 1 80 ? -1.099 -6.992 2.918 1.00 90.88 80 VAL A N 1
ATOM 618 C CA . VAL A 1 80 ? -1.693 -5.766 3.460 1.00 90.88 80 VAL A CA 1
ATOM 619 C C . VAL A 1 80 ? -2.082 -4.822 2.324 1.00 90.88 80 VAL A C 1
ATOM 621 O O . VAL A 1 80 ? -3.161 -4.236 2.349 1.00 90.88 80 VAL A O 1
ATOM 624 N N . LEU A 1 81 ? -1.223 -4.669 1.317 1.00 89.62 81 LEU A N 1
ATOM 625 C CA . LEU A 1 81 ? -1.460 -3.764 0.195 1.00 89.62 81 LEU A CA 1
ATOM 626 C C . LEU A 1 81 ? -2.573 -4.243 -0.747 1.00 89.62 81 LEU A C 1
ATOM 628 O O . LEU A 1 81 ? -3.278 -3.404 -1.301 1.00 89.62 81 LEU A O 1
ATOM 632 N N . GLU A 1 82 ? -2.796 -5.552 -0.875 1.00 89.69 82 GLU A N 1
ATOM 633 C CA . GLU A 1 82 ? -3.898 -6.096 -1.686 1.00 89.69 82 GLU A CA 1
ATOM 634 C C . GLU A 1 82 ? -5.289 -5.728 -1.125 1.00 89.69 82 GLU A C 1
ATOM 636 O O . GLU A 1 82 ? -6.285 -5.759 -1.844 1.00 89.69 82 GLU A O 1
ATOM 641 N N . SER A 1 83 ? -5.376 -5.318 0.148 1.00 90.25 83 SER A N 1
ATOM 642 C CA . SER A 1 83 ? -6.623 -4.795 0.732 1.00 90.25 83 SER A CA 1
ATOM 643 C C . SER A 1 83 ? -7.055 -3.442 0.149 1.00 90.25 83 SER A C 1
ATOM 645 O O . SER A 1 83 ? -8.217 -3.048 0.278 1.00 90.25 83 SER A O 1
ATOM 647 N N . VAL A 1 84 ? -6.139 -2.714 -0.500 1.00 91.38 84 VAL A N 1
ATOM 648 C CA . VAL A 1 84 ? -6.401 -1.371 -1.015 1.00 91.38 84 VAL A CA 1
ATOM 649 C C . VAL A 1 84 ? -7.091 -1.460 -2.382 1.00 91.38 84 VAL A C 1
ATOM 651 O O . VAL A 1 84 ? -6.524 -1.996 -3.335 1.00 91.38 84 VAL A O 1
ATOM 654 N N . PRO A 1 85 ? -8.290 -0.877 -2.555 1.00 88.69 85 PRO A N 1
ATOM 655 C CA . PRO A 1 85 ? -9.002 -0.953 -3.823 1.00 88.69 85 PRO A CA 1
ATOM 656 C C . PRO A 1 85 ? -8.231 -0.252 -4.947 1.00 88.69 85 PRO A C 1
ATOM 658 O O . PRO A 1 85 ? -7.834 0.911 -4.839 1.00 88.69 85 PRO A O 1
ATOM 661 N N . GLY A 1 86 ? -8.061 -0.957 -6.067 1.00 87.81 86 GLY A N 1
ATOM 662 C CA . GLY A 1 86 ? -7.325 -0.454 -7.227 1.00 87.81 86 GLY A CA 1
ATOM 663 C C . GLY A 1 86 ? -5.803 -0.512 -7.079 1.00 87.81 86 GLY A C 1
ATOM 664 O O . GLY A 1 86 ? -5.113 0.046 -7.936 1.00 87.81 86 GLY A O 1
ATOM 665 N N . LEU A 1 87 ? -5.289 -1.171 -6.038 1.00 90.06 87 LEU A N 1
ATOM 666 C CA . LEU A 1 87 ? -3.904 -1.612 -5.921 1.00 90.06 87 LEU A CA 1
ATOM 667 C C . LEU A 1 87 ? -3.877 -3.138 -6.051 1.00 90.06 87 LEU A C 1
ATOM 669 O O . LEU A 1 87 ? -4.596 -3.825 -5.339 1.00 90.06 87 LEU A O 1
ATOM 673 N N . HIS A 1 88 ? -3.056 -3.652 -6.962 1.00 90.19 88 HIS A N 1
ATOM 674 C CA . HIS A 1 88 ? -2.860 -5.090 -7.140 1.00 90.19 88 HIS A CA 1
ATOM 675 C C . HIS A 1 88 ? -1.383 -5.447 -7.103 1.00 90.19 88 HIS A C 1
ATOM 677 O O . HIS A 1 88 ? -0.551 -4.780 -7.730 1.00 90.19 88 HIS A O 1
ATOM 683 N N . VAL A 1 89 ? -1.066 -6.534 -6.417 1.00 88.19 89 VAL A N 1
ATOM 684 C CA . VAL A 1 89 ? 0.266 -7.113 -6.331 1.00 88.19 89 VAL A CA 1
ATOM 685 C C . VAL A 1 89 ? 0.399 -8.204 -7.392 1.00 88.19 89 VAL A C 1
ATOM 687 O O . VAL A 1 89 ? -0.272 -9.231 -7.367 1.00 88.19 89 VAL A O 1
ATOM 690 N N . ILE A 1 90 ? 1.292 -7.981 -8.354 1.00 85.25 90 ILE A N 1
ATOM 691 C CA . ILE A 1 90 ?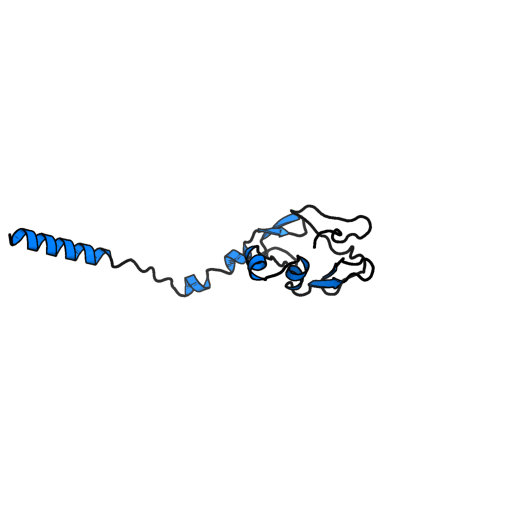 1.551 -8.908 -9.458 1.00 85.25 90 ILE A CA 1
ATOM 692 C C . ILE A 1 90 ? 2.959 -9.484 -9.289 1.00 85.25 90 ILE A C 1
ATOM 694 O O . ILE A 1 90 ? 3.903 -8.710 -9.123 1.00 85.25 90 ILE A O 1
ATOM 698 N N . PRO A 1 91 ? 3.167 -10.806 -9.379 1.00 78.25 91 PRO A N 1
ATOM 699 C CA . PRO A 1 91 ? 4.514 -11.366 -9.364 1.00 78.25 91 PRO A CA 1
ATOM 700 C C . PRO A 1 91 ? 5.335 -10.830 -10.548 1.00 78.25 91 PRO A C 1
ATOM 702 O O . PRO A 1 91 ? 4.874 -10.795 -11.691 1.00 78.25 91 PRO A O 1
ATOM 705 N N . SER A 1 92 ? 6.568 -10.396 -10.284 1.00 73.81 92 SER A N 1
ATOM 706 C CA . SER A 1 92 ? 7.457 -9.885 -11.326 1.00 73.81 92 SER A CA 1
ATOM 707 C C . SER A 1 92 ? 7.877 -11.009 -12.269 1.00 73.81 92 SER A C 1
ATOM 709 O O . SER A 1 92 ? 8.356 -12.059 -11.848 1.00 73.81 92 SER A O 1
ATOM 711 N N . SER A 1 93 ? 7.762 -10.757 -13.572 1.00 66.38 93 SER A N 1
ATOM 712 C CA . SER A 1 93 ? 8.193 -11.697 -14.611 1.00 66.38 93 SER A CA 1
ATOM 713 C C . SER A 1 93 ? 9.717 -11.770 -14.779 1.00 66.38 93 SER A C 1
ATOM 715 O O . SER A 1 93 ? 10.225 -12.736 -15.343 1.00 66.38 93 SER A O 1
ATOM 717 N N . LYS A 1 94 ? 10.458 -10.748 -14.321 1.00 64.88 94 LYS A N 1
ATOM 718 C CA . LYS A 1 94 ? 11.904 -10.599 -14.574 1.00 64.88 94 LYS A CA 1
ATOM 719 C C . LYS A 1 94 ? 12.787 -10.918 -13.375 1.00 64.88 94 LYS A C 1
ATOM 721 O O . LYS A 1 94 ? 13.942 -11.285 -13.568 1.00 64.88 94 LYS A O 1
ATOM 726 N N . VAL A 1 95 ? 12.279 -10.744 -12.158 1.00 65.50 95 VAL A N 1
ATOM 727 C CA . VAL A 1 95 ? 13.045 -10.974 -10.931 1.00 65.50 95 VAL A CA 1
ATOM 728 C C . VAL A 1 95 ? 12.252 -11.926 -10.052 1.00 65.50 95 VAL A C 1
ATOM 730 O O . VAL A 1 95 ? 11.186 -11.564 -9.556 1.00 65.50 95 VAL A O 1
ATOM 733 N N . LEU A 1 96 ? 12.769 -13.148 -9.876 1.00 59.38 96 LEU A N 1
ATOM 734 C CA . LEU A 1 96 ? 12.184 -14.115 -8.949 1.00 59.38 96 LEU A CA 1
ATOM 735 C C . LEU A 1 96 ? 12.052 -13.472 -7.562 1.00 59.38 96 LEU A C 1
ATOM 737 O O . LEU A 1 96 ? 12.986 -12.825 -7.093 1.00 59.38 96 LEU A O 1
ATOM 741 N N . LEU A 1 97 ? 10.908 -13.703 -6.911 1.00 66.56 97 LEU A N 1
ATOM 742 C CA . LEU A 1 97 ? 10.575 -13.231 -5.557 1.00 66.56 97 LEU A CA 1
ATOM 743 C C . LEU A 1 97 ? 10.308 -11.722 -5.411 1.00 66.56 97 LEU A C 1
ATOM 745 O O . LEU A 1 97 ? 10.103 -11.262 -4.290 1.00 66.56 97 LEU A O 1
ATOM 749 N N . ASN A 1 98 ? 10.260 -10.958 -6.508 1.00 73.12 98 ASN A N 1
ATOM 750 C CA . ASN A 1 98 ? 9.811 -9.566 -6.470 1.00 73.12 98 ASN A CA 1
ATOM 751 C C . ASN A 1 98 ? 8.346 -9.436 -6.885 1.00 73.12 98 ASN A C 1
ATOM 753 O O . ASN A 1 98 ? 7.897 -10.071 -7.840 1.00 73.12 98 ASN A O 1
ATOM 757 N N . SER A 1 99 ? 7.647 -8.515 -6.234 1.00 77.94 99 SER A N 1
ATOM 758 C CA . SER A 1 99 ? 6.291 -8.102 -6.583 1.00 77.94 99 SER A CA 1
ATOM 759 C C . SER A 1 99 ? 6.297 -6.769 -7.332 1.00 77.94 99 SER A C 1
ATOM 761 O O . SER A 1 99 ? 7.168 -5.921 -7.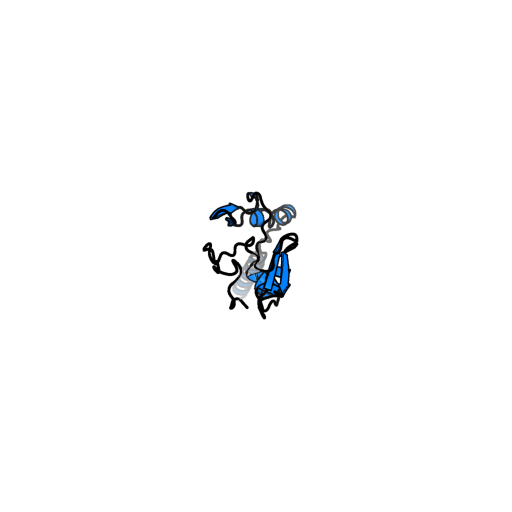146 1.00 77.94 99 SER A O 1
ATOM 763 N N . THR A 1 100 ? 5.334 -6.596 -8.227 1.00 81.38 100 THR A N 1
ATOM 764 C CA . THR A 1 100 ? 5.088 -5.396 -9.025 1.00 81.38 100 THR A CA 1
ATOM 765 C C . THR A 1 100 ? 3.721 -4.847 -8.650 1.00 81.38 100 THR A C 1
ATOM 767 O O . THR A 1 100 ? 2.720 -5.543 -8.782 1.00 81.38 100 THR A O 1
ATOM 770 N N . TYR A 1 101 ? 3.673 -3.590 -8.218 1.00 85.75 101 TYR A N 1
ATOM 771 C CA . TYR A 1 101 ? 2.434 -2.943 -7.794 1.00 85.75 101 TYR A CA 1
ATOM 772 C C . TYR A 1 101 ? 1.722 -2.290 -8.981 1.00 85.75 101 TYR A C 1
ATOM 774 O O . TYR A 1 101 ? 2.268 -1.404 -9.638 1.00 85.75 101 TYR A O 1
ATOM 782 N N . SER A 1 102 ? 0.503 -2.723 -9.279 1.00 88.31 102 SER A N 1
ATOM 783 C CA . SER A 1 102 ? -0.370 -2.068 -10.250 1.00 88.31 102 SER A CA 1
ATOM 784 C C . SER A 1 102 ? -1.306 -1.116 -9.529 1.00 88.31 102 SER A C 1
ATOM 786 O O . SER A 1 102 ? -2.079 -1.549 -8.682 1.00 88.31 102 SER A O 1
ATOM 788 N N . ILE A 1 103 ? -1.254 0.171 -9.870 1.00 88.75 103 ILE A N 1
ATOM 789 C CA . ILE A 1 103 ? -2.156 1.183 -9.311 1.00 88.75 103 ILE A CA 1
ATOM 790 C C . ILE A 1 103 ? -3.086 1.647 -10.424 1.00 88.75 103 ILE A C 1
ATOM 792 O O . ILE A 1 103 ? -2.633 2.185 -11.435 1.00 88.75 103 ILE A O 1
ATOM 796 N N . ARG A 1 104 ? -4.394 1.434 -10.247 1.00 87.69 104 ARG A N 1
ATOM 797 C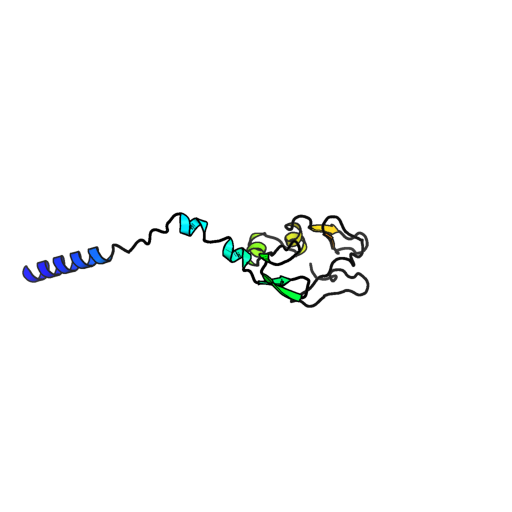 CA . ARG A 1 104 ? -5.447 1.762 -11.227 1.00 87.69 104 ARG A CA 1
ATOM 798 C C . ARG A 1 104 ? -5.173 1.167 -12.617 1.00 87.69 104 ARG A C 1
ATOM 800 O O . ARG A 1 104 ? -5.438 1.802 -13.633 1.00 87.69 104 ARG A O 1
ATOM 807 N N . GLY A 1 105 ? -4.600 -0.037 -12.654 1.00 86.44 105 GLY A N 1
ATOM 808 C CA . GLY A 1 105 ? -4.239 -0.744 -13.887 1.00 86.44 105 GLY A CA 1
ATOM 809 C C . GLY A 1 105 ? -2.929 -0.286 -14.539 1.00 86.44 105 GLY A C 1
ATOM 810 O O . GLY A 1 105 ? -2.511 -0.875 -15.532 1.00 86.44 105 GLY A O 1
ATOM 811 N N . ILE A 1 106 ? -2.243 0.722 -13.990 1.00 84.50 106 ILE A N 1
ATOM 812 C CA . ILE A 1 106 ? -0.959 1.194 -14.514 1.00 84.50 106 ILE A CA 1
ATOM 813 C C . ILE A 1 106 ? 0.161 0.380 -13.871 1.00 84.50 106 ILE A C 1
ATOM 815 O O . ILE A 1 106 ? 0.427 0.491 -12.672 1.00 84.50 106 ILE A O 1
ATOM 819 N N . TYR A 1 107 ? 0.839 -0.430 -14.679 1.00 84.81 107 TYR A N 1
ATOM 820 C CA . TYR A 1 107 ? 2.038 -1.142 -14.264 1.00 84.81 107 TYR A CA 1
ATOM 821 C C . TYR A 1 107 ? 3.008 -1.330 -15.428 1.00 84.81 107 TYR A C 1
ATOM 823 O O . TYR A 1 107 ? 2.634 -1.372 -16.597 1.00 84.81 107 TYR A O 1
ATOM 831 N N . THR A 1 108 ? 4.281 -1.475 -15.089 1.00 79.81 108 THR A N 1
ATOM 832 C CA . THR A 1 108 ? 5.324 -1.944 -16.002 1.00 79.81 108 THR A CA 1
ATOM 833 C C . THR A 1 108 ? 6.188 -2.942 -15.240 1.00 79.81 108 THR A C 1
ATOM 835 O O . THR A 1 108 ? 6.148 -2.975 -14.011 1.00 79.81 108 THR A O 1
ATOM 838 N N . ASN A 1 109 ? 6.990 -3.742 -15.946 1.00 73.69 109 ASN A N 1
ATOM 839 C CA . ASN A 1 109 ? 7.840 -4.758 -15.309 1.00 73.69 109 ASN A CA 1
ATOM 840 C C . ASN A 1 109 ? 8.818 -4.187 -14.268 1.00 73.69 109 ASN A C 1
ATOM 842 O O . ASN A 1 109 ? 9.192 -4.896 -13.341 1.00 73.69 109 ASN A O 1
ATOM 846 N N . LEU A 1 110 ? 9.269 -2.942 -14.457 1.00 72.69 110 LEU A N 1
ATOM 847 C CA . LEU A 1 110 ? 10.148 -2.252 -13.511 1.00 72.69 110 LEU A CA 1
ATOM 848 C C . LEU A 1 110 ? 9.373 -1.290 -12.612 1.00 72.69 110 LEU A C 1
ATOM 850 O O . LEU A 1 110 ? 9.780 -1.079 -11.494 1.00 72.69 110 LEU A O 1
ATOM 854 N N . ASN A 1 111 ? 8.210 -0.793 -13.022 1.00 77.31 111 ASN A N 1
ATOM 855 C CA . ASN A 1 111 ? 7.349 0.040 -12.187 1.00 77.31 111 ASN A CA 1
ATOM 856 C C . ASN A 1 111 ? 7.931 1.411 -11.745 1.00 77.31 111 ASN A C 1
ATOM 858 O O . ASN A 1 111 ? 7.683 1.828 -10.618 1.00 77.31 111 ASN A O 1
ATOM 862 N N . PRO A 1 112 ? 8.634 2.178 -12.610 1.00 77.25 112 PRO A N 1
ATOM 863 C CA . PRO A 1 112 ? 9.192 3.479 -12.224 1.00 77.25 112 PRO A CA 1
ATOM 864 C C . PRO A 1 112 ? 8.132 4.536 -11.887 1.00 77.25 112 PRO A C 1
ATOM 866 O O . PRO A 1 112 ? 8.465 5.603 -11.381 1.00 77.25 112 PRO A O 1
ATOM 869 N N . GLN A 1 113 ? 6.859 4.272 -12.191 1.00 81.44 113 GLN A N 1
ATOM 870 C CA . GLN A 1 113 ? 5.753 5.166 -11.867 1.00 81.44 113 GLN A CA 1
ATOM 871 C C . GLN A 1 113 ? 5.314 5.119 -10.391 1.00 81.44 113 GLN A C 1
ATOM 873 O O . GLN A 1 113 ? 4.542 5.984 -9.980 1.00 81.44 113 GLN A O 1
ATOM 878 N N . VAL A 1 114 ? 5.762 4.134 -9.600 1.00 82.81 114 VAL A N 1
ATOM 879 C CA . VAL A 1 114 ? 5.431 4.040 -8.169 1.00 82.81 114 VAL A CA 1
ATOM 880 C C . VAL A 1 114 ? 6.590 4.557 -7.328 1.00 82.81 114 VAL A C 1
ATOM 882 O O . VAL A 1 114 ? 7.715 4.077 -7.416 1.00 82.81 114 VAL A O 1
ATOM 885 N N . LEU A 1 115 ? 6.288 5.525 -6.465 1.00 83.94 115 LEU A N 1
ATOM 886 C CA . LEU A 1 115 ? 7.219 6.052 -5.478 1.00 83.94 115 LEU A CA 1
ATOM 887 C C . LEU A 1 115 ? 6.920 5.437 -4.111 1.00 83.94 115 LEU A C 1
ATOM 889 O O . LEU A 1 115 ? 5.829 5.619 -3.573 1.00 83.94 115 LEU A O 1
ATOM 893 N N . VAL A 1 116 ? 7.909 4.759 -3.532 1.00 82.88 116 VAL A N 1
ATOM 894 C CA . VAL A 1 116 ? 7.835 4.237 -2.164 1.00 82.88 116 VAL A CA 1
ATOM 895 C C . VAL A 1 116 ? 8.616 5.157 -1.237 1.00 82.88 116 VAL A C 1
ATOM 897 O O . VAL A 1 116 ? 9.775 5.483 -1.503 1.00 82.88 116 VAL A O 1
ATOM 900 N N . LEU A 1 117 ? 7.986 5.558 -0.135 1.00 85.00 117 LEU A N 1
ATOM 901 C CA . LEU A 1 117 ? 8.619 6.349 0.913 1.00 85.00 117 LEU A CA 1
ATOM 902 C C . LEU A 1 117 ? 8.579 5.583 2.232 1.00 85.00 117 LEU A C 1
ATOM 904 O O . LEU A 1 117 ? 7.544 5.035 2.603 1.00 85.00 117 LEU A O 1
ATOM 908 N N . ILE A 1 118 ? 9.687 5.598 2.967 1.00 84.56 118 ILE A N 1
ATOM 909 C CA . ILE A 1 118 ? 9.756 5.091 4.340 1.00 84.56 118 ILE A CA 1
ATOM 910 C C . ILE A 1 118 ? 10.021 6.283 5.240 1.00 84.56 118 ILE A C 1
ATOM 912 O O . ILE A 1 118 ? 11.019 6.979 5.070 1.00 84.56 118 ILE A O 1
ATOM 916 N N . ASN A 1 119 ? 9.107 6.545 6.176 1.00 83.75 119 ASN A N 1
ATOM 917 C CA . ASN A 1 119 ? 9.170 7.716 7.057 1.00 83.75 119 ASN A CA 1
ATOM 918 C C . ASN A 1 119 ? 9.347 9.042 6.283 1.00 83.75 119 ASN A C 1
ATOM 920 O O . ASN A 1 119 ? 10.063 9.936 6.721 1.00 83.75 119 ASN A O 1
ATOM 924 N N . GLY A 1 120 ? 8.732 9.151 5.098 1.00 81.94 120 GLY A N 1
ATOM 925 C CA . GLY A 1 120 ? 8.832 10.327 4.225 1.00 81.94 120 GLY A CA 1
ATOM 926 C C . GLY A 1 120 ? 10.100 10.407 3.364 1.00 81.94 120 GLY A C 1
ATOM 927 O O . GLY A 1 120 ? 10.229 11.340 2.577 1.00 81.94 120 GLY A O 1
ATOM 928 N N . ILE A 1 121 ? 11.015 9.438 3.460 1.00 83.06 121 ILE A N 1
ATOM 929 C CA . ILE A 1 121 ? 12.249 9.396 2.664 1.00 83.06 121 ILE A CA 1
ATOM 930 C C . ILE A 1 121 ? 12.052 8.445 1.476 1.00 83.06 121 ILE A C 1
ATOM 932 O O . ILE A 1 121 ? 11.653 7.296 1.690 1.00 83.06 121 ILE A O 1
ATOM 936 N N . PRO A 1 122 ? 12.3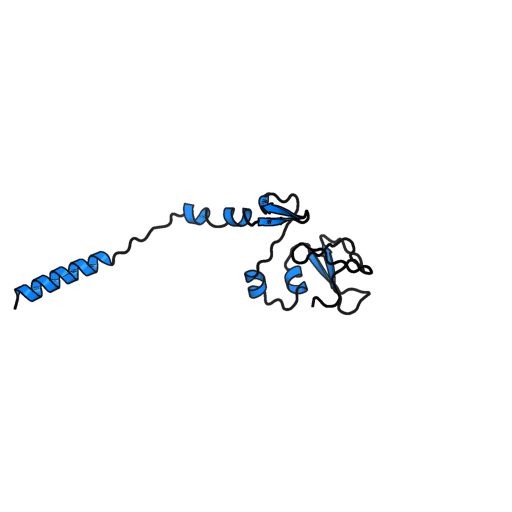26 8.878 0.231 1.00 83.50 122 PRO A N 1
ATOM 937 C CA . PRO A 1 122 ? 12.149 8.035 -0.943 1.00 83.50 122 PRO A CA 1
ATOM 938 C C . PRO A 1 122 ? 13.159 6.883 -0.952 1.00 83.50 122 PRO A C 1
ATOM 940 O O . PRO A 1 122 ? 14.363 7.092 -0.797 1.00 83.50 122 PRO A O 1
ATOM 943 N N . ILE A 1 123 ? 12.669 5.668 -1.189 1.00 80.81 123 ILE A N 1
ATOM 944 C CA . ILE A 1 123 ? 13.499 4.483 -1.411 1.00 80.81 123 ILE A CA 1
ATOM 945 C C . ILE A 1 123 ? 13.456 4.163 -2.898 1.00 80.81 123 ILE A C 1
ATOM 947 O O . ILE A 1 123 ? 12.466 3.644 -3.410 1.00 80.81 123 ILE A O 1
ATOM 951 N N . VAL A 1 124 ? 14.542 4.490 -3.594 1.00 73.38 124 VAL A N 1
ATOM 952 C CA . VAL A 1 124 ? 14.685 4.245 -5.030 1.00 73.38 124 VAL A CA 1
ATOM 953 C C . VAL A 1 124 ? 15.819 3.266 -5.277 1.00 73.38 124 VAL A C 1
ATOM 955 O O . VAL A 1 124 ? 16.938 3.456 -4.805 1.00 73.38 124 VAL A O 1
ATOM 958 N N . TYR A 1 125 ? 15.540 2.217 -6.045 1.00 71.56 125 TYR A N 1
ATOM 959 C CA . TYR A 1 125 ? 16.589 1.383 -6.616 1.00 71.56 125 TYR A CA 1
ATOM 960 C C . TYR A 1 125 ? 16.960 1.918 -8.004 1.00 71.56 125 TYR A C 1
ATOM 962 O O . TYR A 1 125 ? 16.075 2.042 -8.846 1.00 71.56 125 TYR A O 1
ATOM 970 N N . PRO A 1 126 ? 18.238 2.206 -8.299 1.00 62.44 126 PRO A N 1
ATOM 971 C CA . PRO A 1 126 ? 18.635 2.861 -9.550 1.00 62.44 126 PRO A CA 1
ATOM 972 C C . PRO A 1 126 ? 18.345 2.036 -10.814 1.00 62.44 126 PRO A C 1
ATOM 974 O O . PRO A 1 126 ? 18.215 2.600 -11.894 1.00 62.44 126 PRO A O 1
ATOM 977 N N . TYR A 1 127 ? 18.218 0.711 -10.692 1.00 61.66 127 TYR A N 1
ATOM 978 C CA . TYR A 1 127 ? 17.972 -0.184 -11.830 1.00 61.66 127 TYR A CA 1
ATOM 979 C C . TYR A 1 127 ? 16.501 -0.519 -12.055 1.00 61.66 127 TYR A C 1
ATOM 981 O O . TYR A 1 127 ? 16.117 -0.895 -13.161 1.00 61.66 127 TYR A O 1
ATOM 989 N N . THR A 1 128 ? 15.688 -0.440 -11.007 1.00 60.91 128 THR A N 1
ATOM 990 C CA . THR A 1 128 ? 14.302 -0.907 -11.055 1.00 60.91 128 THR A CA 1
ATOM 991 C C . THR A 1 128 ? 13.311 0.172 -10.675 1.00 60.91 128 THR A C 1
ATOM 993 O O . THR A 1 128 ? 12.152 0.008 -10.998 1.00 60.91 128 THR A O 1
ATOM 996 N N . SER A 1 129 ? 13.718 1.261 -10.016 1.00 57.31 129 SER A N 1
ATOM 997 C CA . SER A 1 129 ? 12.819 2.287 -9.464 1.00 57.31 129 SER A CA 1
ATOM 998 C C . SER A 1 129 ? 11.630 1.686 -8.694 1.00 57.31 129 SER A C 1
ATOM 1000 O O . SER A 1 129 ? 10.573 2.295 -8.608 1.00 57.31 129 SER A O 1
ATOM 1002 N N . SER A 1 130 ? 11.827 0.485 -8.142 1.00 61.09 130 SER A N 1
ATOM 1003 C CA . SER A 1 130 ? 10.831 -0.354 -7.477 1.00 61.09 130 SER A CA 1
ATOM 1004 C C . SER A 1 130 ? 11.323 -0.745 -6.087 1.00 61.09 130 SER A C 1
ATOM 1006 O O . SER A 1 130 ? 12.454 -0.432 -5.700 1.00 61.09 130 SER A O 1
ATOM 1008 N N . ARG A 1 131 ? 10.468 -1.432 -5.330 1.00 67.12 131 ARG A N 1
ATOM 1009 C CA . ARG A 1 131 ? 10.739 -1.878 -3.965 1.00 67.12 131 ARG A CA 1
ATOM 1010 C C . ARG A 1 131 ? 12.044 -2.700 -3.880 1.00 67.12 131 ARG A C 1
ATOM 1012 O O . ARG A 1 131 ? 12.291 -3.530 -4.758 1.00 67.12 131 ARG A O 1
ATOM 1019 N N . PRO A 1 132 ? 12.864 -2.524 -2.824 1.00 59.91 132 PRO A N 1
ATOM 1020 C CA . PRO A 1 132 ? 14.065 -3.330 -2.609 1.00 59.91 132 PRO A CA 1
ATOM 1021 C C . PRO A 1 132 ? 13.778 -4.837 -2.497 1.00 59.91 132 PRO A C 1
ATOM 1023 O O . PRO A 1 132 ? 12.722 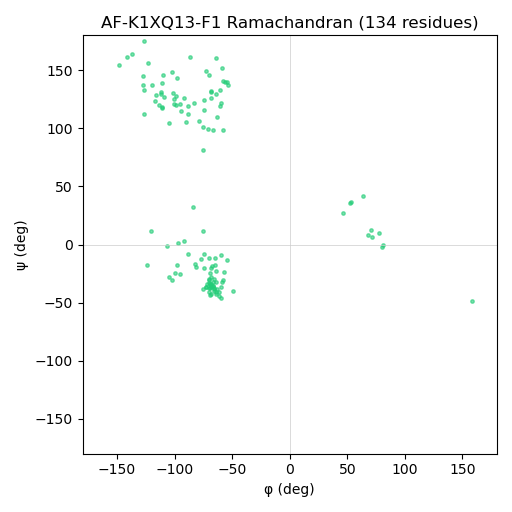-5.245 -2.010 1.00 59.91 132 PRO A O 1
ATOM 1026 N N . PHE A 1 133 ? 14.769 -5.655 -2.870 1.00 57.00 133 PHE A N 1
ATOM 1027 C CA . PHE A 1 133 ? 14.732 -7.130 -2.917 1.00 57.00 133 PHE A CA 1
ATOM 1028 C C . PHE A 1 133 ? 14.443 -7.824 -1.562 1.00 57.00 133 PHE A C 1
ATOM 1030 O O . PHE A 1 133 ? 14.216 -9.025 -1.514 1.00 57.00 133 PHE A O 1
ATOM 1037 N N . ASN A 1 134 ? 14.433 -7.091 -0.447 1.00 55.50 134 ASN A N 1
ATOM 1038 C CA . ASN A 1 134 ? 14.379 -7.632 0.915 1.00 55.50 134 ASN A CA 1
ATOM 1039 C C . ASN A 1 134 ? 13.171 -7.175 1.754 1.00 55.50 134 ASN A C 1
ATOM 1041 O O . ASN A 1 134 ? 13.162 -7.399 2.959 1.00 55.50 134 ASN A O 1
ATOM 1045 N N . PHE A 1 135 ? 12.164 -6.540 1.157 1.00 58.53 135 PHE A N 1
ATOM 1046 C CA . PHE A 1 135 ? 10.950 -6.119 1.873 1.00 58.53 135 PHE A CA 1
ATOM 1047 C C . PHE A 1 135 ? 9.895 -7.237 1.993 1.00 58.53 135 PHE A C 1
ATOM 1049 O O . PHE A 1 135 ? 8.721 -6.941 1.887 1.00 58.53 135 PHE A O 1
ATOM 1056 N N . GLN A 1 136 ? 10.242 -8.523 2.100 1.00 52.97 136 GLN A N 1
ATOM 1057 C C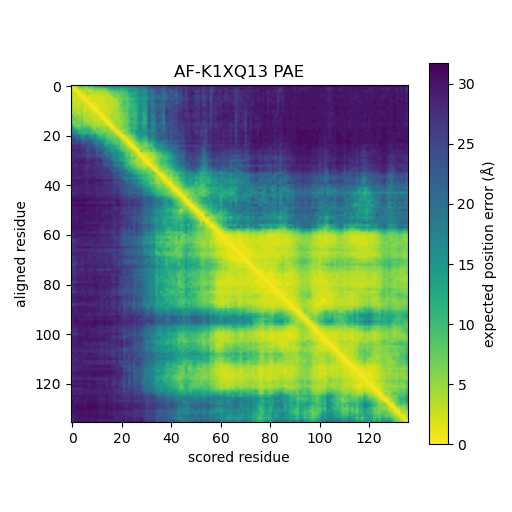A . GLN A 1 136 ? 9.207 -9.576 2.193 1.00 52.97 136 GLN A CA 1
ATOM 1058 C C . GLN A 1 136 ? 8.262 -9.314 3.371 1.00 52.97 136 GLN A C 1
ATOM 1060 O O . GLN A 1 136 ? 8.760 -9.259 4.514 1.00 52.97 136 GLN A O 1
#